Protein AF-A0A2S4WFE2-F1 (afdb_monomer)

Sequence (99 aa):
MSVKDPDVLNSGKFKKCYAGADFPEDCRPQVEDYNECLTHRKEIARAKTLQENFAKKQSQQLEKQKLEENVTQSGIISLGLLSRARAEEAQKNQRAPSV

Structure (mmCIF, N/CA/C/O backbone):
data_AF-A0A2S4WFE2-F1
#
_entry.id   AF-A0A2S4WFE2-F1
#
loop_
_atom_site.group_PDB
_atom_site.id
_atom_site.type_symbol
_atom_site.label_atom_id
_atom_site.label_alt_id
_atom_site.label_comp_id
_atom_site.label_asym_id
_atom_site.label_entity_id
_atom_site.label_seq_id
_atom_site.pdbx_PDB_ins_code
_atom_site.Cartn_x
_atom_site.Cartn_y
_atom_site.Cartn_z
_atom_site.occupancy
_atom_site.B_iso_or_equiv
_atom_site.auth_seq_id
_atom_site.auth_comp_id
_atom_site.auth_asym_id
_atom_site.auth_atom_id
_atom_site.pdbx_PDB_model_num
ATOM 1 N N . MET A 1 1 ? 27.931 7.899 4.146 1.00 37.25 1 MET A N 1
ATOM 2 C CA . MET A 1 1 ? 27.041 6.819 3.668 1.00 37.25 1 MET A CA 1
ATOM 3 C C . MET A 1 1 ? 25.967 7.467 2.815 1.00 37.25 1 MET A C 1
ATOM 5 O O . MET A 1 1 ? 25.116 8.146 3.369 1.00 37.25 1 MET A O 1
ATOM 9 N N . SER A 1 2 ? 26.061 7.375 1.487 1.00 46.56 2 SER A N 1
ATOM 10 C CA . SER A 1 2 ? 25.031 7.939 0.608 1.00 46.56 2 SER A CA 1
ATOM 11 C C . SER A 1 2 ? 23.752 7.133 0.777 1.00 46.56 2 SER A C 1
ATOM 13 O O . SER A 1 2 ? 23.726 5.946 0.449 1.00 46.56 2 SER A O 1
ATOM 15 N N . VAL A 1 3 ? 22.714 7.766 1.318 1.00 50.00 3 VAL A N 1
ATOM 16 C CA . VAL A 1 3 ? 21.354 7.235 1.271 1.00 50.00 3 VAL A CA 1
ATOM 17 C C . VAL A 1 3 ? 21.007 7.165 -0.214 1.00 50.00 3 VAL A C 1
ATOM 19 O O . VAL A 1 3 ? 20.901 8.192 -0.872 1.00 50.00 3 VAL A O 1
ATOM 22 N N . LYS A 1 4 ? 20.981 5.961 -0.792 1.00 59.16 4 LYS A N 1
ATOM 23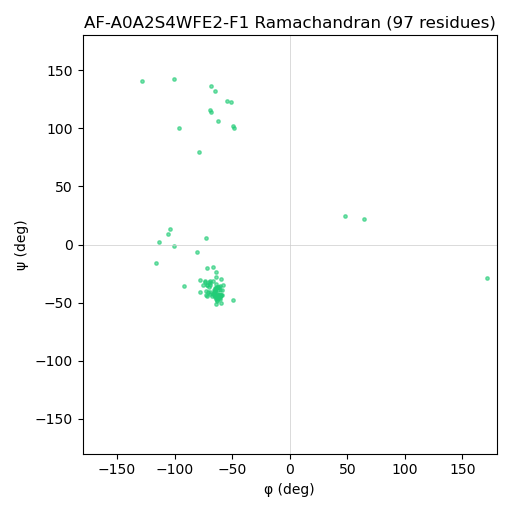 C CA . LYS A 1 4 ? 20.481 5.785 -2.157 1.00 59.16 4 LYS A CA 1
ATOM 24 C C . LYS A 1 4 ? 18.987 6.040 -2.095 1.00 59.16 4 LYS A C 1
ATOM 26 O O . LYS A 1 4 ? 18.289 5.277 -1.430 1.00 59.16 4 LYS A O 1
ATOM 31 N N . ASP A 1 5 ? 18.533 7.087 -2.771 1.00 63.25 5 ASP A N 1
ATOM 32 C CA . ASP A 1 5 ? 17.112 7.385 -2.890 1.00 63.25 5 ASP A CA 1
ATOM 33 C C . ASP A 1 5 ? 16.367 6.126 -3.373 1.00 63.25 5 ASP A C 1
ATOM 35 O O . ASP A 1 5 ? 16.726 5.559 -4.418 1.00 63.25 5 ASP A O 1
ATOM 39 N N . PRO A 1 6 ? 15.366 5.636 -2.619 1.00 62.84 6 PRO A N 1
ATOM 40 C CA . PRO A 1 6 ? 14.646 4.410 -2.962 1.00 62.84 6 PRO A CA 1
ATOM 41 C C . PRO A 1 6 ? 13.956 4.513 -4.334 1.00 62.84 6 PRO A C 1
ATOM 43 O O . PRO A 1 6 ? 13.910 3.524 -5.071 1.00 62.84 6 PRO A O 1
ATOM 46 N N . ASP A 1 7 ? 13.559 5.721 -4.740 1.00 61.47 7 ASP A N 1
ATOM 47 C CA . ASP A 1 7 ? 12.994 6.018 -6.062 1.00 61.47 7 ASP A CA 1
ATOM 48 C C . ASP A 1 7 ? 13.986 5.769 -7.209 1.00 61.47 7 ASP A C 1
ATOM 50 O O . ASP A 1 7 ? 13.630 5.255 -8.277 1.00 61.47 7 ASP A O 1
ATOM 54 N N . VAL A 1 8 ? 15.267 6.077 -6.990 1.00 64.75 8 VAL A N 1
ATOM 55 C CA . VAL A 1 8 ? 16.335 5.841 -7.973 1.00 64.75 8 VAL A CA 1
ATOM 56 C C . VAL A 1 8 ? 16.633 4.344 -8.083 1.00 64.75 8 VAL A C 1
ATOM 58 O O . VAL A 1 8 ? 16.896 3.831 -9.174 1.00 64.75 8 VAL A O 1
ATOM 61 N N . LEU A 1 9 ? 16.540 3.608 -6.972 1.00 67.12 9 LEU A N 1
ATOM 62 C CA . LEU A 1 9 ? 16.744 2.162 -6.969 1.00 67.12 9 LEU A CA 1
ATOM 63 C C . LEU A 1 9 ? 15.614 1.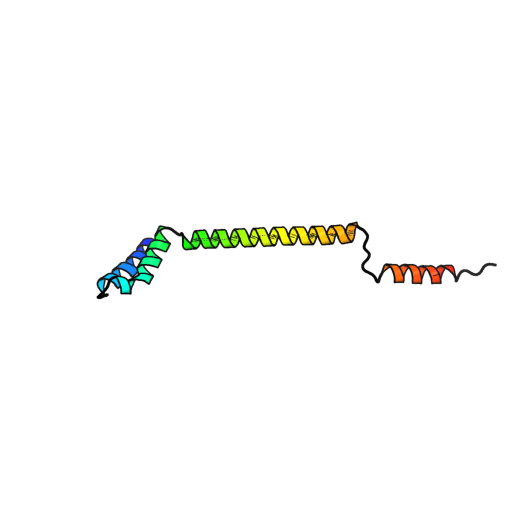422 -7.702 1.00 67.12 9 LEU A C 1
ATOM 65 O O . LEU A 1 9 ? 15.896 0.503 -8.475 1.00 67.12 9 LEU A O 1
ATOM 69 N N . ASN A 1 10 ? 14.357 1.816 -7.482 1.00 70.75 10 ASN A N 1
ATOM 70 C CA . ASN A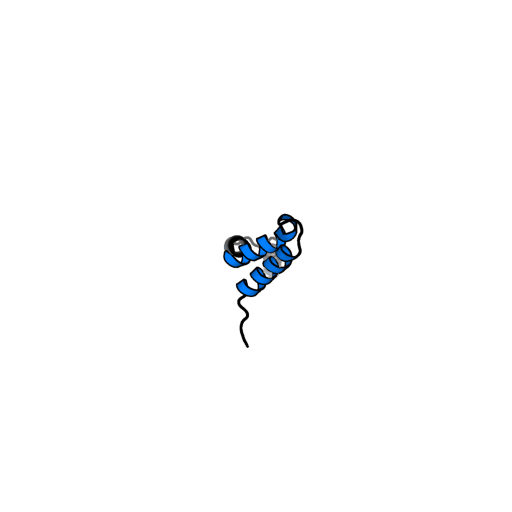 1 10 ? 13.201 1.121 -8.047 1.00 70.75 10 ASN A CA 1
ATOM 71 C C . ASN A 1 10 ? 12.984 1.464 -9.533 1.00 70.75 10 ASN A C 1
ATOM 73 O O . ASN A 1 10 ? 12.827 0.567 -10.364 1.00 70.75 10 ASN A O 1
ATOM 77 N N . SER A 1 11 ? 13.151 2.738 -9.911 1.00 76.62 11 SER A N 1
ATOM 78 C CA . SER A 1 11 ? 13.197 3.140 -11.327 1.00 76.62 11 SER A CA 1
ATOM 79 C C . SER A 1 11 ? 14.316 2.432 -12.101 1.00 76.62 11 SER A C 1
ATOM 81 O O . SER A 1 11 ? 14.141 2.072 -13.266 1.00 76.62 11 SER A O 1
ATOM 83 N N . GLY A 1 12 ? 15.458 2.173 -11.454 1.00 82.94 12 GLY A N 1
ATOM 84 C CA . GLY A 1 12 ? 16.556 1.402 -12.031 1.00 82.94 12 GLY A CA 1
ATOM 85 C C . GLY A 1 12 ? 16.195 -0.057 -12.323 1.00 82.94 12 GLY A C 1
ATOM 86 O O . GLY A 1 12 ? 16.670 -0.606 -13.316 1.00 82.94 12 GLY A O 1
ATOM 87 N N . LYS A 1 13 ? 15.348 -0.694 -11.504 1.00 86.31 13 LYS A N 1
ATOM 88 C CA . LYS A 1 13 ? 14.878 -2.071 -11.744 1.00 86.31 13 LYS A CA 1
ATOM 89 C C . LYS A 1 13 ? 13.892 -2.138 -12.905 1.00 86.31 13 LYS A C 1
ATOM 91 O O . LYS A 1 13 ? 14.046 -3.001 -13.765 1.00 86.31 13 LYS A O 1
ATOM 96 N N . PHE A 1 14 ? 12.942 -1.204 -12.966 1.00 89.31 14 PHE A N 1
ATOM 97 C CA . PHE A 1 14 ? 12.004 -1.119 -14.083 1.00 89.31 14 PHE A CA 1
ATOM 98 C C . PHE A 1 14 ? 12.730 -0.901 -15.417 1.00 89.31 14 PHE A C 1
ATOM 100 O O . PHE A 1 14 ? 12.543 -1.679 -16.348 1.00 89.31 14 PHE A O 1
ATOM 107 N N . LYS A 1 15 ? 13.639 0.082 -15.487 1.00 88.06 15 LYS A N 1
ATOM 108 C CA . LYS A 1 15 ? 14.414 0.372 -16.707 1.00 88.06 15 LYS A CA 1
ATOM 109 C C . LYS A 1 15 ? 15.239 -0.823 -17.186 1.00 88.06 15 LYS A C 1
ATOM 111 O O . LYS A 1 15 ? 15.329 -1.056 -18.385 1.00 88.06 15 LYS A O 1
ATOM 116 N N . LYS A 1 16 ? 15.831 -1.585 -16.259 1.00 90.88 16 LYS A N 1
ATOM 117 C CA . LYS A 1 16 ? 16.590 -2.802 -16.586 1.00 90.88 16 LYS A CA 1
ATOM 118 C C . LYS A 1 16 ? 15.707 -3.901 -17.163 1.00 90.88 16 LYS A C 1
ATOM 120 O O . LYS A 1 16 ? 16.126 -4.547 -18.111 1.00 90.88 16 LYS A O 1
ATOM 125 N N . CYS A 1 17 ? 14.517 -4.101 -16.597 1.00 92.00 17 CYS A N 1
ATOM 126 C CA . CYS A 1 17 ? 13.559 -5.061 -17.132 1.00 92.00 17 CYS A CA 1
ATOM 127 C C . CYS A 1 17 ? 13.101 -4.636 -18.532 1.00 92.00 17 CYS A C 1
ATOM 129 O O . CYS A 1 17 ? 13.233 -5.401 -19.476 1.00 92.00 17 CYS A O 1
ATOM 131 N N . TYR A 1 18 ? 12.660 -3.384 -18.678 1.00 90.19 18 TYR A N 1
ATOM 132 C CA . TYR A 1 18 ? 12.123 -2.863 -19.935 1.00 90.19 18 TYR A CA 1
ATOM 133 C C . TYR A 1 18 ? 13.139 -2.915 -21.084 1.00 90.19 18 TYR A C 1
ATOM 135 O O . TYR A 1 18 ? 12.776 -3.166 -22.224 1.00 90.19 18 TYR A O 1
ATOM 143 N N . ALA A 1 19 ? 14.425 -2.698 -20.793 1.00 91.56 19 ALA A N 1
ATOM 144 C CA . ALA A 1 19 ? 15.484 -2.762 -21.798 1.00 91.56 19 ALA A CA 1
ATOM 145 C C . ALA A 1 19 ? 15.805 -4.188 -22.286 1.00 91.56 19 ALA A C 1
ATOM 147 O O . ALA A 1 19 ? 16.438 -4.329 -23.328 1.00 91.56 19 ALA A O 1
ATOM 148 N N . GLY A 1 20 ? 15.436 -5.220 -21.521 1.00 88.94 20 GLY A N 1
ATOM 149 C CA . GLY A 1 20 ? 15.721 -6.624 -21.835 1.00 88.94 20 GLY A CA 1
ATOM 150 C C . GLY A 1 20 ? 14.485 -7.468 -22.141 1.00 88.94 20 GLY A C 1
ATOM 151 O O . GLY A 1 20 ? 14.633 -8.672 -22.323 1.00 88.94 20 GLY A O 1
ATOM 152 N N . ALA A 1 21 ? 13.295 -6.869 -22.147 1.00 90.62 21 ALA A N 1
ATOM 153 C CA . ALA A 1 21 ? 12.037 -7.553 -22.412 1.00 90.62 21 ALA A CA 1
ATOM 154 C C . ALA A 1 21 ? 11.583 -7.316 -23.855 1.00 90.62 21 ALA A C 1
ATOM 156 O O . ALA A 1 21 ? 11.710 -6.207 -24.376 1.00 90.62 21 ALA A O 1
ATOM 157 N N . ASP A 1 22 ? 11.015 -8.352 -24.470 1.00 89.88 22 ASP A N 1
ATOM 158 C CA . ASP A 1 22 ? 10.419 -8.256 -25.805 1.00 89.88 22 ASP A CA 1
ATOM 159 C C . ASP A 1 22 ? 9.083 -7.496 -25.762 1.00 89.88 22 ASP A C 1
ATOM 161 O O . ASP A 1 22 ? 8.749 -6.771 -26.702 1.00 89.88 22 ASP A O 1
ATOM 165 N N . PHE A 1 23 ? 8.347 -7.610 -24.647 1.00 90.81 23 PHE A N 1
ATOM 166 C CA . PHE A 1 23 ? 7.071 -6.936 -24.429 1.00 90.81 23 PHE A CA 1
ATOM 167 C C . PHE A 1 23 ? 7.049 -6.159 -23.101 1.00 90.81 23 PHE A C 1
ATOM 169 O O . PHE A 1 23 ? 7.541 -6.638 -22.076 1.00 90.81 23 PHE A O 1
ATOM 176 N N . PRO A 1 24 ? 6.450 -4.955 -23.063 1.00 84.69 24 PRO A N 1
ATOM 177 C CA . PRO A 1 24 ? 6.372 -4.147 -21.845 1.00 84.69 24 PRO A CA 1
ATOM 178 C C . PRO A 1 24 ? 5.545 -4.806 -20.728 1.00 84.69 24 PRO A C 1
ATOM 180 O O . PRO A 1 24 ? 5.748 -4.510 -19.546 1.00 84.69 24 PRO A O 1
ATOM 183 N N . GLU A 1 25 ? 4.629 -5.709 -21.079 1.00 91.38 25 GLU A N 1
ATOM 184 C CA . GLU A 1 25 ? 3.803 -6.477 -20.151 1.00 91.38 25 GLU A CA 1
ATOM 185 C C . GLU A 1 25 ? 4.625 -7.422 -19.264 1.00 91.38 25 GLU A C 1
ATOM 187 O O . GLU A 1 25 ? 4.244 -7.665 -18.115 1.00 91.38 25 GLU A O 1
ATOM 192 N N . ASP A 1 26 ? 5.784 -7.882 -19.741 1.00 90.19 26 ASP A N 1
ATOM 193 C CA . ASP A 1 26 ? 6.682 -8.761 -18.984 1.00 90.19 26 ASP A CA 1
ATOM 194 C C . ASP A 1 26 ? 7.297 -8.045 -17.767 1.00 90.19 26 ASP A C 1
ATOM 196 O O . ASP A 1 26 ? 7.725 -8.678 -16.800 1.00 90.19 26 ASP A O 1
ATOM 200 N N . CYS A 1 27 ? 7.279 -6.707 -17.776 1.00 93.25 27 CYS A N 1
ATOM 201 C CA . CYS A 1 27 ? 7.812 -5.851 -16.718 1.00 93.25 27 CYS A CA 1
ATOM 202 C C . CYS A 1 27 ? 6.743 -5.225 -15.815 1.00 93.25 27 CYS A C 1
ATOM 204 O O . CYS A 1 27 ? 7.033 -4.303 -15.042 1.00 93.25 27 CYS A O 1
ATOM 206 N N . ARG A 1 28 ? 5.497 -5.711 -15.887 1.00 92.25 28 ARG A N 1
ATOM 207 C CA . ARG A 1 28 ? 4.397 -5.249 -15.027 1.00 92.25 28 ARG A CA 1
ATOM 208 C C . ARG A 1 28 ? 4.728 -5.211 -13.532 1.00 92.25 28 ARG A C 1
ATOM 210 O O . ARG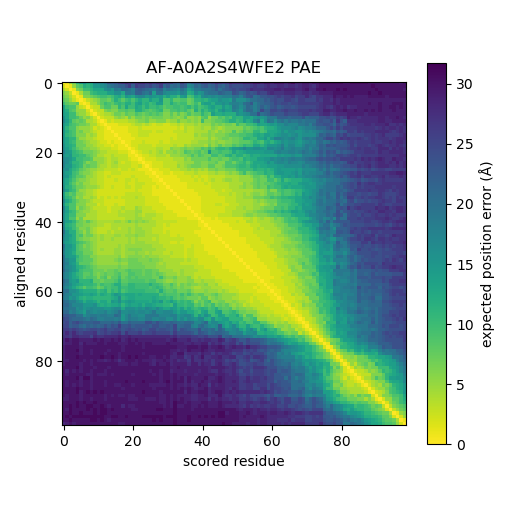 A 1 28 ? 4.455 -4.170 -12.935 1.00 92.25 28 ARG A O 1
ATOM 217 N N . PRO A 1 29 ? 5.319 -6.248 -12.905 1.00 91.56 29 PRO A N 1
ATOM 218 C CA . PRO A 1 29 ? 5.585 -6.187 -11.469 1.00 91.56 29 PRO A CA 1
ATOM 219 C C . PRO A 1 29 ? 6.559 -5.054 -11.103 1.00 91.56 29 PRO A C 1
ATOM 221 O O . PRO A 1 29 ? 6.352 -4.361 -10.113 1.00 91.56 29 PRO A O 1
ATOM 224 N N . GLN A 1 30 ? 7.564 -4.779 -11.938 1.00 90.81 30 GLN A N 1
ATOM 225 C CA . GLN A 1 30 ? 8.533 -3.703 -11.708 1.00 90.81 30 GLN A CA 1
ATOM 226 C C . GLN A 1 30 ? 7.913 -2.314 -11.912 1.00 90.81 30 GLN A C 1
ATOM 228 O O . GLN A 1 30 ? 8.271 -1.375 -11.203 1.00 90.81 30 GLN A O 1
ATOM 233 N N . VAL A 1 31 ? 6.979 -2.172 -12.860 1.00 91.12 31 VAL A N 1
ATOM 234 C CA . VAL A 1 31 ? 6.191 -0.938 -13.032 1.00 91.12 31 VAL A CA 1
ATOM 235 C C . VAL A 1 31 ? 5.305 -0.691 -11.818 1.00 91.12 31 VAL A C 1
ATOM 237 O O . VAL A 1 31 ? 5.214 0.437 -11.335 1.00 91.12 31 VAL A O 1
ATOM 240 N N . GLU A 1 32 ? 4.635 -1.732 -11.328 1.00 92.19 32 GLU A N 1
ATOM 241 C CA . GLU A 1 32 ? 3.767 -1.633 -10.158 1.00 92.19 32 GLU A CA 1
ATOM 242 C C . GLU A 1 32 ? 4.553 -1.242 -8.907 1.00 92.19 32 GLU A C 1
ATOM 244 O O . GLU A 1 32 ? 4.102 -0.362 -8.175 1.00 92.19 32 GLU A O 1
ATOM 249 N N . ASP A 1 33 ? 5.738 -1.818 -8.701 1.00 91.44 33 ASP A N 1
ATOM 250 C CA . ASP A 1 33 ? 6.633 -1.462 -7.597 1.00 91.44 33 ASP A CA 1
ATOM 251 C C . ASP A 1 33 ? 7.161 -0.028 -7.719 1.00 91.44 33 ASP A C 1
ATOM 253 O O . ASP A 1 33 ? 7.227 0.702 -6.729 1.00 91.44 33 ASP A O 1
ATOM 257 N N . TYR A 1 34 ? 7.513 0.413 -8.928 1.00 90.38 34 TYR A N 1
ATOM 258 C CA . TYR A 1 34 ? 7.943 1.789 -9.161 1.00 90.38 34 TYR A CA 1
ATOM 259 C C . TYR A 1 34 ? 6.821 2.794 -8.860 1.00 90.38 34 TYR A C 1
ATOM 261 O O . TYR A 1 34 ? 7.038 3.776 -8.150 1.00 90.38 34 TYR A O 1
ATOM 269 N N . ASN A 1 35 ? 5.605 2.525 -9.337 1.00 92.19 35 ASN A N 1
ATOM 270 C CA . ASN A 1 35 ? 4.444 3.380 -9.087 1.00 92.19 35 ASN A CA 1
ATOM 271 C C . ASN A 1 35 ? 3.991 3.349 -7.619 1.00 92.19 35 ASN A C 1
ATOM 273 O O . ASN A 1 35 ? 3.477 4.348 -7.108 1.00 92.19 35 ASN A O 1
ATOM 277 N N . GLU A 1 36 ? 4.172 2.220 -6.931 1.00 92.50 36 GLU A N 1
ATOM 278 C CA . GLU A 1 36 ? 3.966 2.116 -5.487 1.00 92.50 36 GLU A CA 1
ATOM 279 C C . GLU A 1 36 ? 4.958 3.008 -4.743 1.00 92.50 36 GLU A C 1
ATOM 281 O O . GLU A 1 36 ? 4.524 3.812 -3.929 1.00 92.50 36 GLU A O 1
ATOM 286 N N . CYS A 1 37 ? 6.241 2.970 -5.105 1.00 90.88 37 CYS A N 1
ATOM 287 C CA . CYS A 1 37 ? 7.272 3.813 -4.500 1.00 90.88 37 CYS A CA 1
ATOM 288 C C . CYS A 1 37 ? 6.985 5.311 -4.691 1.00 90.88 37 CYS A C 1
ATOM 290 O O . CYS A 1 37 ? 7.136 6.085 -3.758 1.00 90.88 37 CYS A O 1
ATOM 292 N N . LEU A 1 38 ? 6.486 5.718 -5.864 1.00 90.81 38 LEU A N 1
ATOM 293 C CA . LEU A 1 38 ? 6.155 7.122 -6.136 1.00 90.81 38 LEU A CA 1
ATOM 294 C C . LEU A 1 38 ? 4.932 7.640 -5.372 1.00 90.81 38 LEU A C 1
ATOM 296 O O . LEU A 1 38 ? 4.823 8.837 -5.112 1.00 90.81 38 LEU A O 1
ATOM 300 N N . THR A 1 39 ? 3.951 6.777 -5.106 1.00 91.75 39 THR A N 1
ATOM 301 C CA . THR A 1 39 ? 2.630 7.216 -4.619 1.00 91.75 39 THR A CA 1
ATOM 302 C C . THR A 1 39 ? 2.288 6.713 -3.224 1.00 91.75 39 THR A C 1
ATOM 304 O O . THR A 1 39 ? 1.338 7.205 -2.618 1.00 91.75 39 THR A O 1
ATOM 307 N N . HIS A 1 40 ? 3.009 5.706 -2.738 1.00 93.38 40 HIS A N 1
ATOM 308 C CA . HIS A 1 40 ? 2.806 4.994 -1.478 1.00 93.38 40 HIS A CA 1
ATOM 309 C C . HIS A 1 40 ? 1.361 4.544 -1.225 1.00 93.38 40 HIS A C 1
ATOM 311 O O . HIS A 1 40 ? 0.946 4.357 -0.083 1.00 93.38 40 HIS A O 1
ATOM 317 N N . ARG A 1 41 ? 0.545 4.364 -2.275 1.00 94.25 41 ARG A N 1
ATOM 318 C CA . ARG A 1 41 ? -0.891 4.062 -2.126 1.00 94.25 41 ARG A CA 1
ATOM 319 C C . ARG A 1 41 ? -1.138 2.782 -1.337 1.00 94.25 41 ARG A C 1
ATOM 321 O O . ARG A 1 41 ? -2.028 2.757 -0.487 1.00 94.25 41 ARG A O 1
ATOM 328 N N . LYS A 1 42 ? -0.368 1.727 -1.628 1.00 93.31 42 LYS A N 1
ATOM 329 C CA . LYS A 1 42 ? -0.495 0.434 -0.943 1.00 93.31 42 LYS A CA 1
ATOM 330 C C . LYS A 1 42 ? -0.100 0.583 0.527 1.00 93.31 42 LYS A C 1
ATOM 332 O O . LYS A 1 42 ? -0.839 0.118 1.393 1.00 93.31 42 LYS A O 1
ATOM 337 N N . GLU A 1 43 ? 0.986 1.300 0.809 1.00 94.50 43 GLU A N 1
ATOM 338 C CA . GLU A 1 43 ? 1.431 1.532 2.184 1.00 94.50 43 GLU A CA 1
ATOM 339 C C . GLU A 1 43 ? 0.455 2.397 2.994 1.00 94.50 43 GLU A C 1
ATOM 341 O O . GLU A 1 43 ? 0.106 2.044 4.121 1.00 94.50 43 GLU A O 1
ATOM 346 N N . ILE A 1 44 ? -0.088 3.469 2.412 1.00 95.69 44 ILE A N 1
ATOM 347 C CA . ILE A 1 44 ? -1.110 4.307 3.058 1.00 95.69 44 ILE A CA 1
ATOM 348 C C . ILE A 1 44 ? -2.365 3.482 3.376 1.00 95.69 44 ILE A C 1
ATOM 350 O O . ILE A 1 44 ? -2.900 3.556 4.485 1.00 95.69 44 ILE A O 1
ATOM 354 N N . ALA A 1 45 ? -2.832 2.660 2.431 1.00 96.50 45 ALA A N 1
ATOM 355 C CA . ALA A 1 45 ? -3.984 1.787 2.650 1.00 96.50 45 ALA A CA 1
ATOM 356 C C . ALA A 1 45 ? -3.722 0.755 3.763 1.00 96.50 45 ALA A C 1
ATOM 358 O O . ALA A 1 45 ? -4.596 0.499 4.601 1.00 96.50 45 ALA A O 1
ATOM 359 N N . ARG A 1 46 ? -2.505 0.199 3.817 1.00 95.94 46 ARG A N 1
ATOM 360 C CA . ARG A 1 46 ? -2.074 -0.725 4.872 1.00 95.94 46 ARG A CA 1
ATOM 361 C C . ARG A 1 46 ? -2.062 -0.049 6.242 1.00 95.94 46 ARG A C 1
ATOM 363 O O . ARG A 1 46 ? -2.630 -0.596 7.188 1.00 95.94 46 ARG A O 1
ATOM 370 N N . ALA A 1 47 ? -1.480 1.145 6.344 1.00 96.75 47 ALA A N 1
ATOM 371 C CA . ALA A 1 47 ? -1.432 1.919 7.581 1.00 96.75 47 ALA A CA 1
ATOM 372 C C . ALA A 1 47 ? -2.841 2.258 8.091 1.00 96.75 47 ALA A C 1
ATOM 374 O O . ALA A 1 47 ? -3.141 2.040 9.266 1.00 96.75 47 ALA A O 1
ATOM 375 N N . LYS A 1 48 ? -3.738 2.689 7.194 1.00 96.94 48 LYS A N 1
ATOM 376 C CA . LYS A 1 48 ? -5.142 2.963 7.526 1.00 96.94 48 LYS A CA 1
ATOM 377 C C . LYS A 1 48 ? -5.854 1.718 8.055 1.00 96.94 48 LYS A C 1
ATOM 379 O O . LYS A 1 48 ? -6.492 1.768 9.103 1.00 96.94 48 LYS A O 1
ATOM 384 N N . THR A 1 49 ? -5.684 0.581 7.381 1.00 97.06 49 THR A N 1
ATOM 385 C CA . THR A 1 49 ? -6.271 -0.696 7.813 1.00 97.06 49 THR A CA 1
ATOM 386 C C . THR A 1 49 ? -5.767 -1.091 9.200 1.00 97.06 49 THR A C 1
ATOM 388 O O . THR A 1 49 ? -6.551 -1.511 10.051 1.00 97.06 49 THR A O 1
ATOM 391 N N . LEU A 1 50 ? -4.467 -0.942 9.463 1.00 97.38 50 LEU A N 1
ATOM 392 C CA . LEU A 1 50 ? -3.888 -1.252 10.768 1.00 97.38 50 LEU A CA 1
ATOM 393 C C . LEU A 1 50 ? -4.444 -0.336 11.864 1.00 97.38 50 LEU A C 1
ATOM 395 O O . LEU A 1 50 ? -4.823 -0.824 12.928 1.00 97.38 50 LEU A O 1
ATOM 399 N N . GLN A 1 51 ? -4.546 0.964 11.589 1.00 96.56 51 GLN A N 1
ATOM 400 C CA . GLN A 1 51 ? -5.102 1.946 12.517 1.00 96.56 51 GLN A CA 1
ATOM 401 C C . GLN A 1 51 ? -6.571 1.650 12.845 1.00 96.56 51 GLN A C 1
ATOM 403 O O . GLN A 1 51 ? -6.951 1.648 14.015 1.00 96.56 51 GLN A O 1
ATOM 408 N N . GLU A 1 52 ? -7.390 1.337 11.840 1.00 96.75 52 GLU A N 1
ATOM 409 C CA . GLU A 1 52 ? -8.794 0.962 12.036 1.00 96.75 52 GLU A CA 1
ATOM 410 C C . GLU A 1 52 ? -8.933 -0.315 12.871 1.00 96.75 52 GLU A C 1
ATOM 412 O O . GLU A 1 52 ? -9.758 -0.384 13.782 1.00 96.75 52 GLU A O 1
ATOM 417 N N . ASN A 1 53 ? -8.112 -1.332 12.593 1.00 96.19 53 ASN A N 1
ATOM 418 C CA . ASN A 1 53 ? -8.105 -2.569 13.371 1.00 96.19 53 ASN A CA 1
ATOM 419 C C . ASN A 1 53 ? -7.660 -2.331 14.816 1.00 96.19 53 ASN A C 1
ATOM 421 O O . ASN A 1 53 ? -8.231 -2.915 15.737 1.00 96.19 53 ASN A O 1
ATOM 425 N N . PHE A 1 54 ? -6.663 -1.474 15.022 1.00 96.12 54 PHE A N 1
ATOM 426 C CA . PHE A 1 54 ? -6.202 -1.104 16.353 1.00 96.12 54 PHE A CA 1
ATOM 427 C C . PHE A 1 54 ? -7.300 -0.379 17.140 1.00 96.12 54 PHE A C 1
ATOM 429 O O . PHE A 1 54 ? -7.614 -0.790 18.254 1.00 96.12 54 PHE A O 1
ATOM 436 N N . ALA A 1 55 ? -7.950 0.621 16.537 1.00 95.19 55 ALA A N 1
ATOM 437 C CA . ALA A 1 55 ? -9.048 1.358 17.160 1.00 95.19 55 ALA A CA 1
ATOM 438 C C . ALA A 1 55 ? -10.226 0.440 17.533 1.00 95.19 55 ALA A C 1
ATOM 440 O O . ALA A 1 55 ? -10.733 0.515 18.650 1.00 95.19 55 ALA A O 1
ATOM 441 N N . LYS A 1 56 ? -10.612 -0.486 16.642 1.00 94.94 56 LYS A N 1
ATOM 442 C CA . LYS A 1 56 ? -11.658 -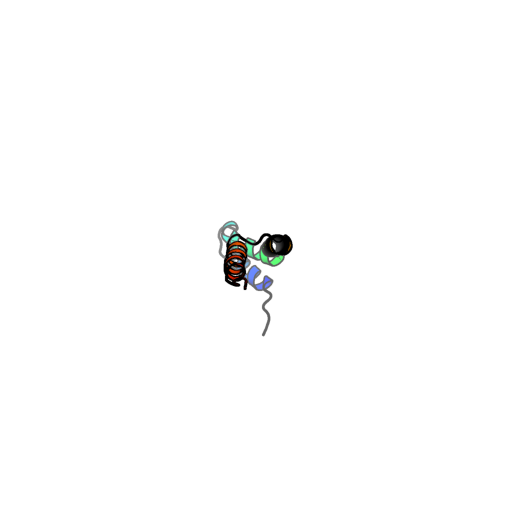1.489 16.918 1.00 94.94 56 LYS A CA 1
ATOM 443 C C . LYS A 1 56 ? -11.287 -2.414 18.077 1.00 94.94 56 LYS A C 1
ATOM 445 O O . LYS A 1 56 ? -12.123 -2.705 18.926 1.00 94.94 56 LYS A O 1
ATOM 450 N N . LYS A 1 57 ? -10.038 -2.886 18.134 1.00 93.69 57 LYS A N 1
ATOM 451 C CA . LYS A 1 57 ? -9.570 -3.726 19.248 1.00 93.69 57 LYS A CA 1
ATOM 452 C C . LYS A 1 57 ? -9.563 -2.954 20.563 1.00 93.69 57 LYS A C 1
ATOM 454 O O . LYS A 1 57 ? -9.964 -3.503 21.584 1.00 93.69 57 LYS A O 1
ATOM 459 N N . GLN A 1 58 ? -9.153 -1.688 20.532 1.00 93.06 58 GLN A N 1
ATOM 460 C CA . GLN A 1 58 ? -9.144 -0.831 21.710 1.00 93.06 58 GLN A CA 1
ATOM 461 C C . GLN A 1 58 ? -10.565 -0.565 22.223 1.00 93.06 58 GLN A C 1
ATOM 463 O O . GLN A 1 58 ? -10.807 -0.710 23.419 1.00 93.06 58 GLN A O 1
ATOM 468 N N . SER A 1 59 ? -11.525 -0.251 21.345 1.00 90.69 59 SER A N 1
ATOM 469 C CA . SER A 1 59 ? -12.918 -0.037 21.756 1.00 90.69 59 SER A CA 1
ATOM 470 C C . SER A 1 59 ? -13.535 -1.303 22.351 1.00 90.69 59 SER A C 1
ATOM 472 O O . SER A 1 59 ? -14.119 -1.244 23.428 1.00 90.69 59 SER A O 1
ATOM 474 N N . GLN A 1 60 ? -13.322 -2.463 21.720 1.00 92.19 60 GLN A N 1
ATOM 475 C CA . GLN A 1 60 ? -13.777 -3.753 22.249 1.00 92.19 60 GLN A CA 1
ATOM 476 C C . GLN A 1 60 ? -13.148 -4.080 23.608 1.00 92.19 60 GLN A C 1
ATOM 478 O O . GLN A 1 60 ? -13.799 -4.669 24.467 1.00 92.19 60 GLN A O 1
ATOM 483 N N . GLN A 1 61 ? -11.879 -3.726 23.820 1.00 88.50 61 GLN A N 1
ATOM 484 C CA . GLN A 1 61 ? -11.213 -3.945 25.101 1.00 88.50 61 GLN A CA 1
ATOM 485 C C . GLN A 1 61 ? -11.787 -3.041 26.197 1.00 88.50 61 GLN A C 1
ATOM 487 O O . GLN A 1 61 ? -12.022 -3.519 27.303 1.00 88.50 61 GLN A O 1
ATOM 492 N N . LEU A 1 62 ? -12.072 -1.774 25.887 1.00 87.62 62 LEU A N 1
ATOM 493 C CA . LEU A 1 62 ? -12.729 -0.855 26.819 1.00 87.62 62 LEU A CA 1
ATOM 494 C C . LEU A 1 62 ? -14.161 -1.295 27.145 1.00 87.62 62 LEU A C 1
ATOM 496 O O . LEU A 1 62 ? -14.576 -1.206 28.295 1.00 87.62 62 LEU A O 1
ATOM 500 N N . GLU A 1 63 ? -14.916 -1.793 26.165 1.00 86.38 63 GLU A N 1
ATOM 501 C CA . GLU A 1 63 ? -16.250 -2.359 26.400 1.00 86.38 63 GLU A CA 1
ATOM 502 C C . GLU A 1 63 ? -16.192 -3.576 27.323 1.00 86.38 63 GLU A C 1
ATOM 504 O O . GLU A 1 63 ? -16.975 -3.657 28.265 1.00 86.38 63 GLU A O 1
ATOM 509 N N . LYS A 1 64 ? -15.233 -4.486 27.111 1.00 82.69 64 LYS A N 1
ATOM 510 C CA . LYS A 1 64 ? -15.010 -5.632 28.004 1.00 82.69 64 LYS A CA 1
ATOM 511 C C . LYS A 1 64 ? -14.649 -5.190 29.418 1.00 82.69 64 LYS A C 1
ATOM 513 O O . LYS A 1 64 ? -15.250 -5.687 30.359 1.00 82.69 64 LYS A O 1
ATOM 518 N N . GLN A 1 65 ? -13.742 -4.223 29.563 1.00 77.62 65 GLN A N 1
ATOM 519 C CA . GLN A 1 65 ? -13.372 -3.671 30.869 1.00 77.62 65 GLN A CA 1
ATOM 520 C C . GLN A 1 65 ? -14.564 -3.020 31.570 1.00 77.62 65 GLN A C 1
ATOM 522 O O . GLN A 1 65 ? -14.778 -3.272 32.746 1.00 77.62 65 GLN A O 1
ATOM 527 N N . LYS A 1 66 ? -15.386 -2.243 30.853 1.00 78.56 66 LYS A N 1
ATOM 528 C CA . LYS A 1 66 ? -16.623 -1.675 3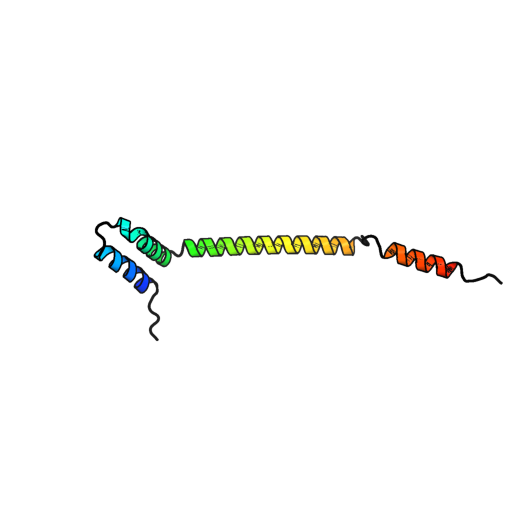1.409 1.00 78.56 66 LYS A CA 1
ATOM 529 C C . LYS A 1 66 ? -17.624 -2.752 31.808 1.00 78.56 66 LYS A C 1
ATOM 531 O O . LYS A 1 66 ? -18.320 -2.582 32.801 1.00 78.56 66 LYS A O 1
ATOM 536 N N . LEU A 1 67 ? -17.718 -3.842 31.048 1.00 73.31 67 LEU A N 1
ATOM 537 C CA . LEU A 1 67 ? -18.582 -4.968 31.391 1.00 73.31 67 LEU A CA 1
ATOM 538 C C . LEU A 1 67 ? -18.076 -5.680 32.655 1.00 73.31 67 LEU A C 1
ATOM 540 O O . LEU A 1 67 ? -18.864 -5.966 33.546 1.00 73.31 67 LEU A O 1
ATOM 544 N N . GLU A 1 68 ? -16.769 -5.920 32.761 1.00 68.69 68 GLU A N 1
ATOM 545 C CA . GLU A 1 68 ? -16.120 -6.513 33.938 1.00 68.69 68 GLU A CA 1
ATOM 546 C C . GLU A 1 68 ? -16.234 -5.606 35.177 1.00 68.69 68 GLU A C 1
ATOM 548 O O . GLU A 1 68 ? -16.571 -6.073 36.268 1.00 68.69 68 GLU A O 1
ATOM 553 N N . GLU A 1 69 ? -16.028 -4.298 35.018 1.00 64.88 69 GLU A N 1
ATOM 554 C CA . GLU A 1 69 ? -16.224 -3.301 36.073 1.00 64.88 69 GLU A CA 1
ATOM 555 C C . GLU A 1 69 ? -17.696 -3.234 36.489 1.00 64.88 69 GLU A C 1
ATOM 557 O O . GLU A 1 69 ? -18.003 -3.275 37.674 1.00 64.88 69 GLU A O 1
ATOM 562 N N . ASN A 1 70 ? -18.638 -3.230 35.543 1.00 59.38 70 ASN A N 1
ATOM 563 C CA . ASN A 1 70 ? -20.058 -3.253 35.874 1.00 59.38 70 ASN A CA 1
ATOM 564 C C . ASN A 1 70 ? -20.461 -4.557 36.577 1.00 59.38 70 ASN A C 1
ATOM 566 O O . ASN A 1 70 ? -21.234 -4.507 37.524 1.00 59.38 70 ASN A O 1
ATOM 570 N N . VAL A 1 71 ? -19.906 -5.712 36.197 1.00 62.56 71 VAL A N 1
ATOM 571 C CA . VAL A 1 71 ? -20.149 -6.991 36.888 1.00 62.56 71 VAL A CA 1
ATOM 572 C C . VAL A 1 71 ? -19.599 -6.974 38.318 1.00 62.56 71 VAL A C 1
ATOM 574 O O . VAL A 1 71 ? -20.282 -7.421 39.242 1.00 62.56 71 VAL A O 1
ATOM 577 N N . THR A 1 72 ? -18.398 -6.427 38.525 1.00 59.38 72 THR A N 1
ATOM 578 C CA . THR A 1 7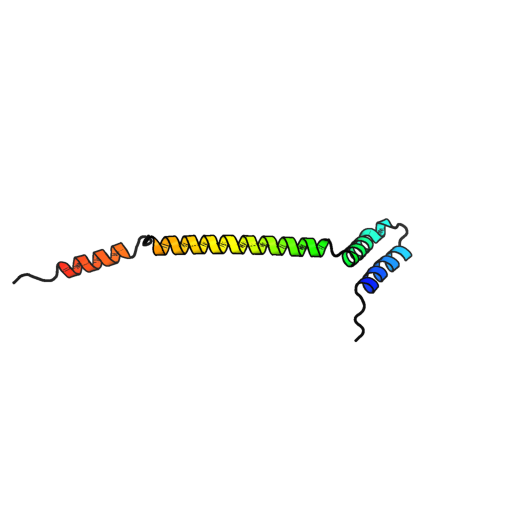2 ? -17.792 -6.310 39.863 1.00 59.38 72 THR A CA 1
ATOM 579 C C . THR A 1 72 ? -18.493 -5.259 40.732 1.00 59.38 72 THR A C 1
ATOM 581 O O . THR A 1 72 ? -18.757 -5.519 41.905 1.00 59.38 72 THR A O 1
ATOM 584 N N . GLN A 1 73 ? -18.871 -4.110 40.166 1.00 58.62 73 GLN A N 1
ATOM 585 C CA . GLN A 1 73 ? -19.574 -3.026 40.859 1.00 58.62 73 GLN A CA 1
ATOM 586 C C . GLN A 1 73 ? -21.058 -3.338 41.107 1.00 58.62 73 GLN A C 1
ATOM 588 O O . GLN A 1 73 ? -21.591 -2.975 42.153 1.00 58.62 73 GLN A O 1
ATOM 593 N N . SER A 1 74 ? -21.731 -4.054 40.198 1.00 57.03 74 SER A N 1
ATOM 594 C CA . SER A 1 74 ? -23.132 -4.482 40.348 1.00 57.03 74 SER A CA 1
ATOM 595 C C . SER A 1 74 ? -23.311 -5.612 41.374 1.00 57.03 74 SER A C 1
ATOM 597 O O . SER A 1 74 ? -24.417 -6.132 41.525 1.00 57.03 74 SER A O 1
ATOM 599 N N . GLY A 1 75 ? -22.262 -6.016 42.098 1.00 54.62 75 GLY A N 1
ATOM 600 C CA . GLY A 1 75 ? -22.382 -6.988 43.183 1.00 54.62 75 GLY A CA 1
ATOM 601 C C . GLY A 1 75 ? -22.820 -8.378 42.719 1.00 54.62 75 GLY A C 1
ATOM 602 O O . GLY A 1 75 ? -23.326 -9.157 43.530 1.00 54.62 75 GLY A O 1
ATOM 603 N N . ILE A 1 76 ? -22.619 -8.724 41.439 1.00 56.84 76 ILE A N 1
ATOM 604 C CA . ILE A 1 76 ? -22.808 -10.098 40.969 1.00 56.84 76 ILE A CA 1
ATOM 605 C C . ILE A 1 76 ? -21.565 -10.884 41.370 1.00 56.84 76 ILE A C 1
ATOM 607 O O . ILE A 1 76 ? -20.635 -11.140 40.610 1.00 56.84 76 ILE A O 1
ATOM 611 N N . ILE A 1 77 ? -21.580 -11.252 42.642 1.00 59.53 77 ILE A N 1
ATOM 612 C CA . ILE A 1 77 ? -20.841 -12.354 43.228 1.00 59.53 77 ILE A CA 1
ATOM 613 C C . ILE A 1 77 ? -21.086 -13.574 42.337 1.00 59.53 77 ILE A C 1
ATOM 615 O O . ILE A 1 77 ? -22.134 -14.216 42.413 1.00 59.53 77 ILE A O 1
ATOM 619 N N . SER A 1 78 ? -20.117 -13.883 41.476 1.00 56.94 78 SER A N 1
ATOM 620 C CA . SER A 1 78 ? -20.104 -15.139 40.733 1.00 56.94 78 SER A CA 1
ATOM 621 C C . SER A 1 78 ? -20.198 -16.299 41.734 1.00 56.94 78 SER A C 1
ATOM 623 O O . SER A 1 78 ? -19.445 -16.374 42.711 1.00 56.94 78 SER A O 1
ATOM 625 N N . LEU A 1 79 ? -21.223 -17.126 41.531 1.00 62.31 79 LEU A N 1
ATOM 626 C CA . LEU A 1 79 ? -21.752 -18.156 42.422 1.00 62.31 79 LEU A CA 1
ATOM 627 C C . LEU A 1 79 ? -20.669 -19.098 42.980 1.00 62.31 79 LEU A C 1
ATOM 629 O O . LEU A 1 79 ? -20.270 -20.062 42.334 1.00 62.31 79 LEU A O 1
ATOM 633 N N . GLY A 1 80 ? -20.268 -18.873 44.234 1.00 59.69 80 GLY A N 1
ATOM 634 C CA . GLY A 1 80 ? -19.480 -19.839 45.011 1.00 59.69 80 GLY A CA 1
ATOM 635 C C . GLY A 1 80 ? -18.941 -19.312 46.344 1.00 59.69 80 GLY A C 1
ATOM 636 O O . GLY A 1 80 ? -18.800 -20.077 47.294 1.00 59.69 80 GLY A O 1
ATOM 637 N N . LEU A 1 81 ? -18.693 -18.003 46.455 1.00 59.44 81 LEU A N 1
ATOM 638 C CA . LEU A 1 81 ? -18.046 -17.415 47.640 1.00 59.44 81 LEU A CA 1
ATOM 639 C C . LEU A 1 81 ? -19.037 -16.931 48.713 1.00 59.44 81 LEU A C 1
ATOM 641 O O . LEU A 1 81 ? -18.788 -17.120 49.902 1.00 59.44 81 LEU A O 1
ATOM 645 N N . LEU A 1 82 ? -20.200 -16.389 48.329 1.00 59.34 82 LEU A N 1
ATOM 646 C CA . LEU A 1 82 ? -21.194 -15.913 49.306 1.00 59.34 82 LEU A CA 1
ATOM 647 C C . LEU A 1 82 ? -21.932 -17.062 50.010 1.00 59.34 82 LEU A C 1
ATOM 649 O O . LEU A 1 82 ? -22.276 -16.953 51.187 1.00 59.34 82 LEU A O 1
ATOM 653 N N . SER A 1 83 ? -22.129 -18.184 49.310 1.00 60.06 83 SER A N 1
ATOM 654 C CA . SER A 1 83 ? -22.699 -19.409 49.883 1.00 60.06 83 SER A CA 1
ATOM 655 C C . SER A 1 83 ? -21.794 -19.985 50.972 1.00 60.06 83 SER A C 1
ATOM 657 O O . SER A 1 83 ? -22.284 -20.447 51.998 1.00 60.06 83 SER A O 1
ATOM 659 N N . ARG A 1 84 ? -20.470 -19.904 50.775 1.00 60.94 84 ARG A N 1
ATOM 660 C CA . ARG A 1 84 ? -19.477 -20.385 51.738 1.00 60.94 84 ARG A CA 1
ATOM 661 C C . ARG A 1 84 ? -19.376 -19.476 52.962 1.00 60.94 84 ARG A C 1
ATOM 663 O O . ARG A 1 84 ? -19.434 -19.981 54.076 1.00 60.94 84 ARG A O 1
ATOM 670 N N . ALA A 1 85 ? -19.366 -18.155 52.762 1.00 60.75 85 ALA A N 1
ATOM 671 C CA . ALA A 1 85 ? -19.358 -17.194 53.866 1.00 60.75 85 ALA A CA 1
ATOM 672 C C . ALA A 1 85 ? -20.603 -17.327 54.767 1.00 60.75 85 ALA A C 1
ATOM 674 O O . ALA A 1 85 ? -20.483 -17.367 55.988 1.00 60.75 85 ALA A O 1
ATOM 675 N N . ARG A 1 86 ? -21.807 -17.490 54.189 1.00 62.44 86 ARG A N 1
ATOM 676 C CA . ARG A 1 86 ? -23.034 -17.708 54.983 1.00 62.44 86 ARG A CA 1
ATOM 677 C C . ARG A 1 86 ? -23.078 -19.072 55.677 1.00 62.44 86 ARG A C 1
ATOM 679 O O . ARG A 1 86 ? -23.633 -19.168 56.769 1.00 62.44 86 ARG A O 1
ATOM 686 N N . ALA A 1 87 ? -22.510 -20.115 55.071 1.00 59.69 87 ALA A N 1
ATOM 687 C CA . ALA A 1 87 ? -22.429 -21.439 55.688 1.00 59.69 87 ALA A CA 1
ATOM 688 C C . ALA A 1 87 ? -21.464 -21.468 56.888 1.00 59.69 87 ALA A C 1
ATOM 690 O O . ALA A 1 87 ? -21.738 -22.150 57.875 1.00 59.69 87 ALA A O 1
ATOM 691 N N . GLU A 1 88 ? -20.370 -20.707 56.828 1.00 60.81 88 GLU A N 1
ATOM 692 C CA . GLU A 1 88 ? -19.396 -20.572 57.920 1.00 60.81 88 GLU A CA 1
ATOM 693 C C . GLU A 1 88 ? -19.958 -19.726 59.083 1.00 60.81 88 GLU A C 1
ATOM 695 O O . GLU A 1 88 ? -19.826 -20.103 60.251 1.00 60.81 88 GLU A O 1
ATOM 700 N N . GLU A 1 89 ? -20.685 -18.645 58.783 1.00 60.72 89 GLU A N 1
ATOM 701 C CA . GLU A 1 89 ? -21.368 -17.803 59.781 1.00 60.72 89 GLU A CA 1
ATOM 702 C C . GLU A 1 89 ? -22.509 -18.551 60.507 1.00 60.72 89 GLU A C 1
ATOM 704 O O . GLU A 1 89 ? -22.663 -18.435 61.727 1.00 60.72 89 GLU A O 1
ATOM 709 N N . ALA A 1 90 ? -23.276 -19.384 59.790 1.00 58.47 90 ALA A N 1
ATOM 710 C CA . ALA A 1 90 ? -24.372 -20.172 60.364 1.00 58.47 90 ALA A CA 1
ATOM 711 C C . ALA A 1 90 ? -23.892 -21.246 61.358 1.00 58.47 90 ALA A C 1
ATOM 713 O O . ALA A 1 90 ? -24.583 -21.534 62.335 1.00 58.47 90 ALA A O 1
ATOM 714 N N . GLN A 1 91 ? -22.698 -21.809 61.154 1.00 59.00 91 GLN A N 1
ATOM 715 C CA . GLN A 1 91 ? -22.108 -22.784 62.079 1.00 59.00 91 GLN A CA 1
ATOM 716 C C . GLN A 1 91 ? -21.510 -22.119 63.326 1.00 59.00 91 GLN A C 1
ATOM 718 O O . GLN A 1 91 ? -21.543 -22.697 64.414 1.00 59.00 91 GLN A O 1
ATOM 723 N N . LYS A 1 92 ? -21.009 -20.883 63.204 1.00 58.34 92 LYS A N 1
ATOM 724 C CA . LYS A 1 92 ? -20.464 -20.124 64.338 1.00 58.34 92 LYS A CA 1
ATOM 725 C C . LYS A 1 92 ? -21.558 -19.677 65.315 1.00 58.34 92 LYS A C 1
ATOM 727 O O . LYS A 1 92 ? -21.340 -19.719 66.523 1.00 58.34 92 LYS A O 1
ATOM 732 N N . ASN A 1 93 ? -22.741 -19.319 64.812 1.00 56.38 93 ASN A N 1
ATOM 733 C CA . ASN A 1 93 ? -23.848 -18.826 65.640 1.00 56.38 93 ASN A CA 1
ATOM 734 C C . ASN A 1 93 ? -24.657 -19.936 66.353 1.00 56.38 93 ASN A C 1
ATOM 736 O O . ASN A 1 93 ? -25.505 -19.639 67.184 1.00 56.38 93 ASN A O 1
ATOM 740 N N . GLN A 1 94 ? -24.391 -21.217 66.065 1.00 59.22 94 GLN A N 1
ATOM 741 C CA . GLN A 1 94 ? -25.018 -22.365 66.746 1.00 59.22 94 GLN A CA 1
ATOM 742 C C . GLN A 1 94 ? -24.123 -23.004 67.822 1.00 59.22 94 GLN A C 1
ATOM 744 O O . GLN A 1 94 ? -24.541 -23.950 68.486 1.00 59.22 94 GLN A O 1
ATOM 749 N N . ARG A 1 95 ? -22.892 -22.507 68.016 1.00 55.75 95 ARG A N 1
ATOM 750 C CA . ARG A 1 95 ? -21.923 -23.077 68.972 1.00 55.75 95 ARG A CA 1
ATOM 751 C C . ARG A 1 95 ? -21.728 -22.252 70.248 1.00 55.75 95 ARG A C 1
ATOM 753 O O . ARG A 1 95 ? -20.836 -22.570 71.029 1.00 55.75 95 ARG A O 1
ATOM 760 N N . ALA A 1 96 ? -22.550 -21.228 70.476 1.00 56.44 96 ALA A N 1
ATOM 761 C CA . ALA A 1 96 ? -22.644 -20.554 71.769 1.00 56.44 96 ALA A CA 1
ATOM 762 C C . ALA A 1 96 ? -23.822 -21.156 72.561 1.00 56.44 96 ALA A C 1
ATOM 764 O O . ALA A 1 96 ? -24.971 -20.827 72.263 1.00 56.44 96 ALA A O 1
ATOM 765 N N . PRO A 1 97 ? -23.584 -22.064 73.525 1.00 53.16 97 PRO A N 1
ATOM 766 C CA . PRO A 1 97 ? -24.643 -22.529 74.407 1.00 53.16 97 PRO A CA 1
ATOM 767 C C . PRO A 1 97 ? -25.090 -21.400 75.343 1.00 53.16 97 PRO A C 1
ATO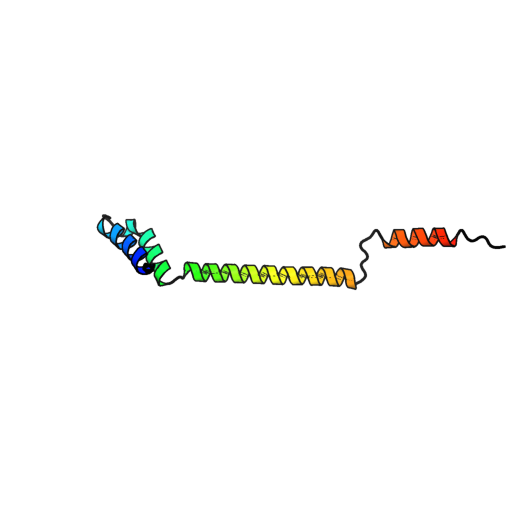M 769 O O . PRO A 1 97 ? -24.276 -20.664 75.902 1.00 53.16 97 PRO A O 1
ATOM 772 N N . SER A 1 98 ? -26.408 -21.276 75.491 1.00 50.94 98 SER A N 1
ATOM 773 C CA . SER A 1 98 ? -27.052 -20.591 76.606 1.00 50.94 98 SER A CA 1
ATOM 774 C C . SER A 1 98 ? -26.755 -21.334 77.914 1.00 50.94 98 SER A C 1
ATOM 776 O O . SER A 1 98 ? -26.939 -22.544 77.938 1.00 50.94 98 SER A O 1
ATOM 778 N N . VAL A 1 99 ? -26.348 -20.562 78.934 1.00 42.84 99 VAL A N 1
ATOM 779 C CA . VAL A 1 99 ? -26.346 -20.814 80.398 1.00 42.84 99 VAL A CA 1
ATOM 780 C C . VAL A 1 99 ? -25.797 -22.155 80.888 1.00 42.84 99 VAL A C 1
ATOM 782 O O . VAL A 1 99 ? -26.463 -23.195 80.711 1.00 42.84 99 VAL A O 1
#

Secondary structure (DSSP, 8-state):
-----HHHHHHHHHHHHHHH-SSGGGGHHHHHHHHHHHH-HHHHHHHHHHHHHHHHHHHHHHHHHHHHHHHHHTT---TTHHHHHHHHHHHHTTS----

Mean predicted aligned error: 15.32 Å

InterPro domains:
  IPR019342 NADH:ubiquinone oxidoreductase, iron-sulphur subunit 5 [PTHR15224] (14-73)

Organism: NCBI:txid27350

pLDDT: mean 77.13, std 16.92, range [37.25, 97.38]

Nearest PDB structures (foldseek):
  6zsj-assembly1_C  TM=4.316E-01  e=6.187E+00  Homo sapiens

Foldseek 3Di:
DDPDQVLNVLVVQLVVCVVPDPDSVSSVVSVVVNVCSVPVPVVVVVVVVVVVVVVVVVVVVVVVVVVVVCCVVVPVPPPDPVVVVVVVVVVVVVPDDDD

Solvent-accessible surface area (backbone atoms only — not comparable to full-atom values): 5841 Å² total; per-residue (Å²): 132,84,81,74,56,65,66,62,56,36,48,50,52,30,53,56,41,54,75,73,43,96,49,74,74,82,33,44,70,39,49,52,52,32,54,34,67,76,63,39,55,66,58,52,52,49,52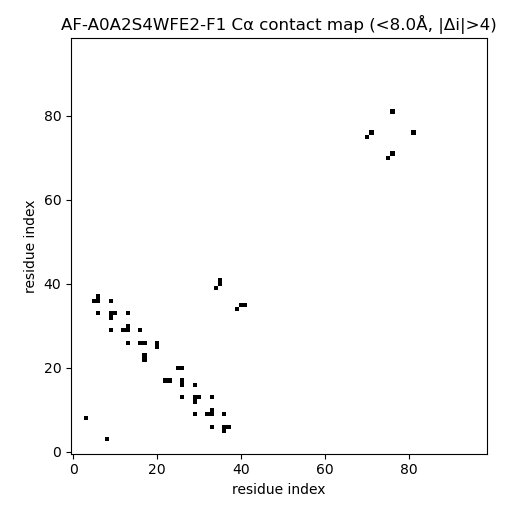,50,52,52,51,52,53,48,52,52,52,50,52,53,50,52,50,48,50,51,51,54,49,46,40,64,70,68,64,63,71,72,91,64,58,68,66,48,54,53,54,54,52,57,58,58,72,70,69,68,80,81,132

Radius of gyration: 33.89 Å; Cα contacts (8 Å, |Δi|>4): 28; chains: 1; bounding box: 54×31×106 Å